Protein AF-X1SQ98-F1 (afdb_monomer_lite)

Radius of gyration: 14.74 Å; chains: 1; bounding box: 29×30×46 Å

Structure (mmCIF, N/CA/C/O backbone):
data_AF-X1SQ98-F1
#
_entry.id   AF-X1SQ98-F1
#
loop_
_atom_site.group_PDB
_atom_site.id
_atom_site.type_symbol
_atom_site.label_atom_id
_atom_site.label_alt_id
_atom_site.label_comp_id
_atom_site.label_asym_id
_atom_site.label_entity_id
_atom_site.label_seq_id
_atom_site.pdbx_PDB_ins_code
_atom_site.Cartn_x
_atom_site.Cartn_y
_atom_site.Cartn_z
_atom_site.occupancy
_atom_site.B_iso_or_equiv
_atom_site.auth_seq_id
_atom_site.auth_comp_id
_atom_site.auth_asym_id
_atom_site.auth_atom_id
_atom_site.pdbx_PDB_model_num
ATOM 1 N N . MET A 1 1 ? -9.236 9.939 -9.088 1.00 52.19 1 MET A N 1
ATOM 2 C CA . MET A 1 1 ? -8.463 10.860 -8.222 1.00 52.19 1 MET A CA 1
ATOM 3 C C . MET A 1 1 ? -6.979 10.579 -8.438 1.00 52.19 1 MET A C 1
ATOM 5 O O . MET A 1 1 ? -6.612 9.417 -8.361 1.00 52.19 1 MET A O 1
ATOM 9 N N . PRO A 1 2 ? -6.132 11.561 -8.787 1.00 53.84 2 PRO A N 1
ATOM 10 C CA . PRO A 1 2 ? -4.821 11.265 -9.376 1.00 53.84 2 PRO A CA 1
ATOM 11 C C . PRO A 1 2 ? -3.666 10.923 -8.408 1.00 53.84 2 PRO A C 1
ATOM 13 O O . PRO A 1 2 ? -2.538 10.868 -8.879 1.00 53.84 2 PRO A O 1
ATOM 16 N N . LEU A 1 3 ? -3.865 10.688 -7.099 1.00 61.72 3 LEU A N 1
ATOM 17 C CA . LEU A 1 3 ? -2.737 10.467 -6.159 1.00 61.72 3 LEU A CA 1
ATOM 18 C C . LEU A 1 3 ? -2.959 9.381 -5.081 1.00 61.72 3 LEU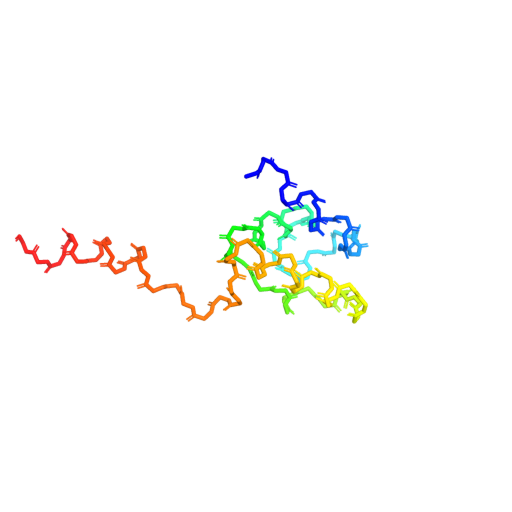 A C 1
ATOM 20 O O . LEU A 1 3 ? -2.297 9.397 -4.045 1.00 61.72 3 LEU A O 1
ATOM 24 N N . THR A 1 4 ? -3.836 8.407 -5.319 1.00 83.69 4 THR A N 1
ATOM 25 C CA . THR A 1 4 ? -4.253 7.402 -4.315 1.00 83.69 4 THR A CA 1
ATOM 26 C C . THR A 1 4 ? -3.099 6.523 -3.817 1.00 83.69 4 THR A C 1
ATOM 28 O O . THR A 1 4 ? -2.953 6.285 -2.619 1.00 83.69 4 THR A O 1
ATOM 31 N N . GLY A 1 5 ? -2.181 6.125 -4.701 1.00 89.75 5 GLY A N 1
ATOM 32 C CA . GLY A 1 5 ? -1.013 5.343 -4.292 1.00 89.75 5 GLY A CA 1
ATOM 33 C C . GLY A 1 5 ? -0.023 6.117 -3.405 1.00 89.75 5 GLY A C 1
ATOM 34 O O . GLY A 1 5 ? 0.706 5.509 -2.625 1.00 89.75 5 GLY A O 1
ATOM 35 N N . ILE A 1 6 ? -0.002 7.457 -3.454 1.00 92.69 6 ILE A N 1
ATOM 36 C CA . ILE A 1 6 ? 0.814 8.253 -2.520 1.00 92.69 6 ILE A CA 1
ATOM 37 C C . ILE A 1 6 ? 0.198 8.223 -1.116 1.00 92.69 6 ILE A C 1
ATOM 39 O O . ILE A 1 6 ? 0.930 8.206 -0.127 1.00 92.69 6 ILE A O 1
ATOM 43 N N . GLU A 1 7 ? -1.130 8.212 -1.009 1.00 92.75 7 GLU A N 1
ATOM 44 C CA . GLU A 1 7 ? -1.835 8.133 0.275 1.00 92.75 7 GLU A CA 1
ATOM 45 C C . GLU A 1 7 ? -1.602 6.781 0.947 1.00 92.75 7 GLU A C 1
ATOM 47 O O . GLU A 1 7 ? -1.202 6.744 2.110 1.00 92.75 7 GLU A O 1
ATOM 52 N N . ILE A 1 8 ? -1.691 5.693 0.179 1.00 94.81 8 ILE A N 1
ATOM 53 C CA . ILE A 1 8 ? -1.316 4.349 0.634 1.00 94.81 8 ILE A CA 1
ATOM 54 C C . ILE A 1 8 ? 0.152 4.325 1.083 1.00 94.81 8 ILE A C 1
ATOM 56 O O . ILE A 1 8 ? 0.464 3.888 2.190 1.00 94.81 8 ILE A O 1
ATOM 60 N N . PHE A 1 9 ? 1.072 4.873 0.280 1.00 95.62 9 PHE A N 1
ATOM 61 C CA . PHE A 1 9 ? 2.501 4.907 0.612 1.00 95.62 9 PHE A CA 1
ATOM 62 C C . PHE A 1 9 ? 2.808 5.631 1.932 1.00 95.62 9 PHE A C 1
ATOM 64 O O . PHE A 1 9 ? 3.750 5.261 2.636 1.00 95.62 9 PHE A O 1
ATOM 71 N N . LYS A 1 10 ? 2.028 6.656 2.301 1.00 94.56 10 LYS A N 1
ATOM 72 C CA . LYS A 1 10 ? 2.226 7.377 3.568 1.00 94.56 10 LYS A CA 1
ATOM 73 C C . LYS A 1 10 ? 2.001 6.491 4.792 1.00 94.56 10 LYS A C 1
ATOM 75 O O . LYS A 1 10 ? 2.661 6.754 5.796 1.00 94.56 10 LYS A O 1
ATOM 80 N N . LEU A 1 11 ? 1.128 5.489 4.678 1.00 95.19 11 LEU A N 1
ATOM 81 C CA . LEU A 1 11 ? 0.743 4.553 5.739 1.00 95.19 11 LEU A CA 1
ATOM 82 C C . LEU A 1 11 ? 1.587 3.269 5.753 1.00 95.19 11 LEU A C 1
ATOM 84 O O . LEU A 1 11 ? 1.530 2.500 6.705 1.00 95.19 11 LEU A O 1
ATOM 88 N N . LEU A 1 12 ? 2.386 3.028 4.713 1.00 96.19 12 LEU A N 1
ATOM 89 C CA . LEU A 1 12 ? 3.317 1.904 4.681 1.00 96.19 12 LEU A CA 1
ATOM 90 C C . LEU A 1 12 ? 4.550 2.154 5.572 1.00 96.19 12 LEU A C 1
ATOM 92 O O . LEU A 1 12 ? 4.924 3.305 5.811 1.00 96.19 12 LEU A O 1
ATOM 96 N N . PRO A 1 13 ? 5.2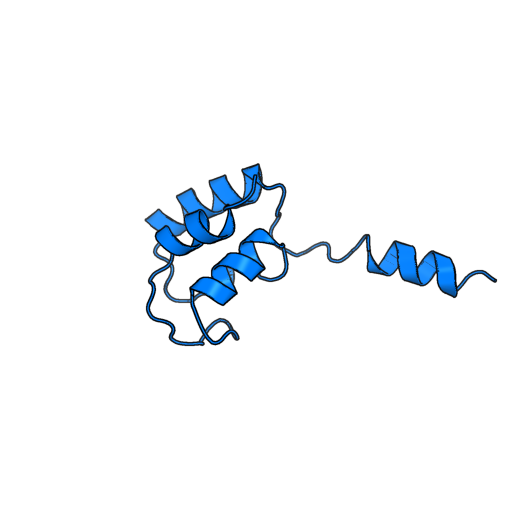59 1.089 5.993 1.00 96.62 13 PRO A N 1
ATOM 97 C CA . PRO A 1 13 ? 6.434 1.190 6.867 1.00 96.62 13 PRO A CA 1
ATOM 98 C C . PRO A 1 13 ? 7.681 1.802 6.198 1.00 96.62 13 PRO A C 1
ATOM 100 O O . PRO A 1 13 ? 8.656 2.102 6.879 1.00 96.62 13 PRO A O 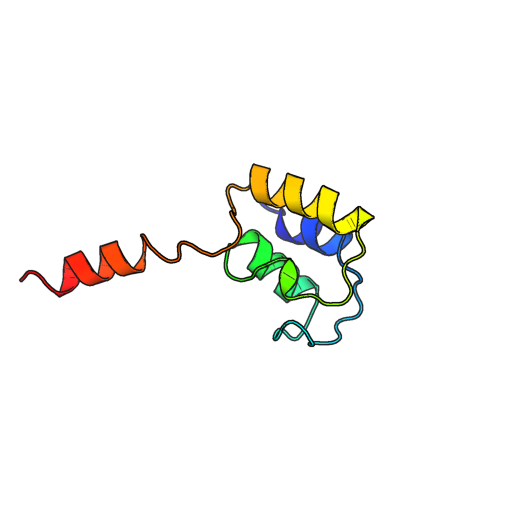1
ATOM 103 N N . LYS A 1 14 ? 7.669 2.006 4.870 1.00 96.56 14 LYS A N 1
ATOM 104 C CA . LYS A 1 14 ? 8.739 2.666 4.080 1.00 96.56 14 LYS A CA 1
ATOM 105 C C . LYS A 1 14 ? 10.133 2.039 4.224 1.00 96.56 14 LYS A C 1
ATOM 107 O O . LYS A 1 14 ? 11.137 2.701 3.977 1.00 96.56 14 LYS A O 1
ATOM 112 N N . THR A 1 15 ? 10.203 0.755 4.566 1.00 97.75 15 THR A N 1
ATOM 113 C CA . THR A 1 15 ? 11.471 0.023 4.707 1.00 97.75 15 THR A CA 1
ATOM 114 C C . THR A 1 15 ? 12.097 -0.356 3.368 1.00 97.75 15 THR A C 1
ATOM 116 O O . THR A 1 15 ? 13.301 -0.569 3.308 1.00 97.75 15 THR A O 1
ATOM 119 N N . ASN A 1 16 ? 11.298 -0.445 2.295 1.00 97.69 16 ASN A N 1
ATOM 120 C CA . ASN A 1 16 ? 11.715 -0.959 0.983 1.00 97.69 16 ASN A CA 1
ATOM 121 C C . ASN A 1 16 ? 12.412 -2.335 1.064 1.00 97.69 16 ASN A C 1
ATOM 123 O O . ASN A 1 16 ? 13.325 -2.616 0.298 1.00 97.69 16 ASN A O 1
ATOM 127 N N . CYS A 1 17 ? 11.978 -3.190 1.996 1.00 98.12 17 CYS A N 1
ATOM 128 C CA . CYS A 1 17 ? 12.582 -4.504 2.253 1.00 98.12 17 CYS A CA 1
ATOM 129 C C . CYS A 1 17 ? 12.462 -5.500 1.086 1.00 98.12 17 CYS A C 1
ATOM 131 O O . CYS A 1 17 ? 13.283 -6.402 0.967 1.00 98.12 17 CYS A O 1
ATOM 133 N N . GLY A 1 18 ? 11.441 -5.360 0.237 1.00 96.62 18 GLY A N 1
ATOM 134 C CA . GLY A 1 18 ? 11.192 -6.279 -0.876 1.00 96.62 18 GLY A CA 1
ATOM 135 C C . GLY A 1 18 ? 10.474 -7.581 -0.510 1.00 96.62 18 GLY A C 1
ATOM 136 O O . GLY A 1 18 ? 10.172 -8.366 -1.402 1.00 96.62 18 GLY A O 1
ATOM 137 N N . GLU A 1 19 ? 10.135 -7.802 0.763 1.00 97.94 19 GLU A N 1
ATOM 138 C CA . GLU A 1 19 ? 9.513 -9.054 1.235 1.00 97.94 19 GLU A CA 1
ATOM 139 C C . GLU A 1 19 ? 8.096 -9.288 0.679 1.00 97.94 19 GLU A C 1
ATOM 141 O O . GLU A 1 19 ? 7.643 -10.422 0.599 1.00 97.94 19 GLU A O 1
ATOM 146 N N . CYS A 1 20 ? 7.429 -8.228 0.211 1.00 96.88 20 CYS A N 1
ATOM 147 C CA . CYS A 1 20 ? 6.141 -8.287 -0.494 1.00 96.88 20 CYS A CA 1
ATOM 148 C C . CYS A 1 20 ? 6.269 -8.560 -2.009 1.00 96.88 20 CYS A C 1
ATOM 150 O O . CYS A 1 20 ? 5.301 -8.406 -2.749 1.00 96.88 20 CYS A O 1
ATOM 152 N N . GLY A 1 21 ? 7.464 -8.916 -2.498 1.00 96.44 21 GLY A N 1
ATOM 153 C CA . GLY A 1 21 ? 7.701 -9.278 -3.901 1.00 96.44 21 GLY A CA 1
ATOM 154 C C . GLY A 1 21 ? 7.918 -8.100 -4.859 1.00 96.44 21 GLY A C 1
ATOM 155 O O . GLY A 1 21 ? 8.054 -8.307 -6.063 1.00 96.44 21 GLY A O 1
ATOM 156 N N . VAL A 1 22 ? 7.986 -6.863 -4.353 1.00 97.69 22 VAL A N 1
ATOM 157 C CA . VAL A 1 22 ? 8.235 -5.648 -5.151 1.00 97.69 22 VAL A CA 1
ATOM 158 C C . VAL A 1 22 ? 9.348 -4.785 -4.552 1.00 97.69 22 VAL A C 1
ATOM 160 O O . VAL A 1 22 ? 9.477 -4.713 -3.333 1.00 97.69 22 VAL A O 1
ATOM 163 N N . PRO A 1 23 ? 10.148 -4.076 -5.373 1.00 97.12 23 PRO A N 1
ATOM 164 C CA . PRO A 1 23 ? 11.416 -3.486 -4.929 1.00 97.12 23 PRO A CA 1
ATOM 165 C C . PRO A 1 23 ? 11.273 -2.280 -3.991 1.00 97.12 23 PRO A C 1
ATOM 167 O O . PRO A 1 23 ? 12.245 -1.877 -3.360 1.00 97.12 23 PRO A O 1
ATOM 170 N N . THR A 1 24 ? 10.096 -1.653 -3.917 1.00 98.00 24 THR A N 1
ATOM 171 C CA . THR A 1 24 ? 9.877 -0.470 -3.074 1.00 98.00 24 THR A CA 1
ATOM 172 C C . THR A 1 24 ? 8.475 -0.462 -2.482 1.00 98.00 24 THR A C 1
ATOM 174 O O . THR A 1 24 ? 7.523 -0.950 -3.091 1.00 98.00 24 THR A O 1
ATOM 177 N N . CYS A 1 25 ? 8.320 0.177 -1.322 1.00 97.88 25 CYS A N 1
ATOM 178 C CA . CYS A 1 25 ? 7.013 0.418 -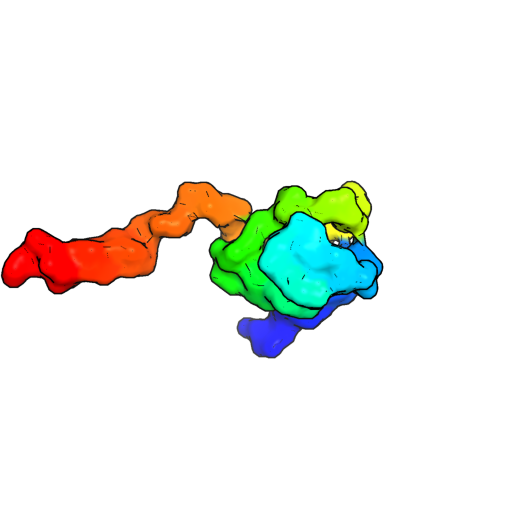0.717 1.00 97.88 25 CYS A CA 1
ATOM 179 C C . CYS A 1 25 ? 6.128 1.300 -1.610 1.00 97.88 25 CYS A C 1
ATOM 181 O O . CYS A 1 25 ? 4.913 1.154 -1.587 1.00 97.88 25 CYS A O 1
ATOM 183 N N . LEU A 1 26 ? 6.710 2.195 -2.418 1.00 96.88 26 LEU A N 1
ATOM 184 C CA . LEU A 1 26 ? 5.937 2.981 -3.381 1.00 96.88 26 LEU A CA 1
ATOM 185 C C . LEU A 1 26 ? 5.364 2.091 -4.492 1.00 96.88 26 LEU A C 1
ATOM 187 O O . LEU A 1 26 ? 4.191 2.223 -4.823 1.00 96.88 26 LEU A O 1
ATOM 191 N N . ALA A 1 27 ? 6.157 1.159 -5.030 1.00 96.62 27 ALA A N 1
ATOM 192 C CA . ALA A 1 27 ? 5.666 0.183 -6.002 1.00 96.62 27 ALA A CA 1
ATOM 193 C C . ALA A 1 27 ? 4.559 -0.695 -5.399 1.00 96.62 27 ALA A C 1
ATOM 195 O O . ALA A 1 27 ? 3.526 -0.895 -6.034 1.00 96.62 27 ALA A O 1
ATOM 196 N N . PHE A 1 28 ? 4.730 -1.139 -4.150 1.00 97.19 28 PHE A N 1
ATOM 197 C CA . PHE A 1 28 ? 3.688 -1.866 -3.423 1.00 97.19 28 PHE A CA 1
ATOM 198 C C . PHE A 1 28 ? 2.403 -1.041 -3.288 1.00 97.19 28 PHE A C 1
ATOM 200 O O . PHE A 1 28 ? 1.327 -1.526 -3.619 1.00 97.19 28 PHE A O 1
ATOM 207 N N . ALA A 1 29 ? 2.513 0.232 -2.903 1.00 96.06 29 ALA A N 1
ATOM 208 C CA . ALA A 1 29 ? 1.369 1.130 -2.788 1.00 96.06 29 ALA A CA 1
ATOM 209 C C . ALA A 1 29 ? 0.621 1.338 -4.115 1.00 96.06 29 ALA A C 1
ATOM 211 O O . ALA A 1 29 ? -0.604 1.412 -4.122 1.00 96.06 29 ALA A O 1
ATOM 212 N N . MET A 1 30 ? 1.339 1.412 -5.241 1.00 94.06 30 MET A N 1
ATOM 213 C CA . MET A 1 30 ? 0.719 1.502 -6.569 1.00 94.06 30 MET A CA 1
ATOM 214 C C . MET A 1 30 ? 0.013 0.204 -6.966 1.00 94.06 30 MET A C 1
ATOM 216 O O . MET A 1 30 ? -1.060 0.259 -7.567 1.00 94.06 30 MET A O 1
ATOM 220 N N . ASN A 1 31 ? 0.584 -0.954 -6.618 1.00 94.25 31 ASN A N 1
ATOM 221 C CA . ASN A 1 31 ? -0.056 -2.245 -6.856 1.00 94.25 31 ASN A CA 1
ATOM 222 C C . ASN A 1 31 ? -1.324 -2.401 -6.016 1.00 94.25 31 ASN A C 1
ATOM 224 O O . ASN A 1 31 ? -2.348 -2.782 -6.573 1.00 94.25 31 ASN A O 1
ATOM 228 N N . LEU A 1 32 ? -1.283 -2.020 -4.736 1.00 93.12 32 LEU A N 1
ATOM 229 C CA . LEU A 1 32 ? -2.464 -1.943 -3.874 1.00 93.12 32 LEU A CA 1
ATOM 230 C C . LE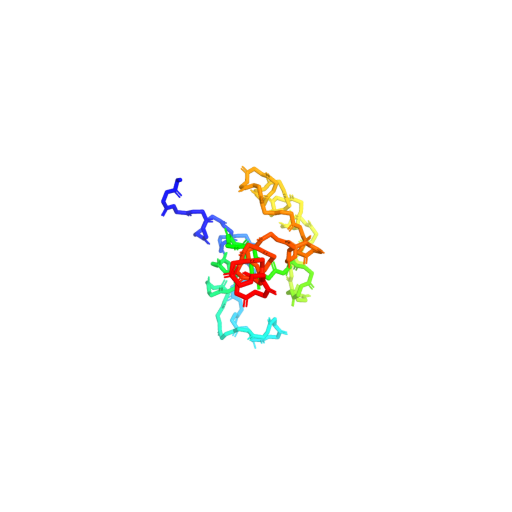U A 1 32 ? -3.526 -1.012 -4.471 1.00 93.12 32 LEU A C 1
ATOM 232 O O . LEU A 1 32 ? -4.660 -1.420 -4.649 1.00 93.12 32 LEU A O 1
ATOM 236 N N . ALA A 1 33 ? -3.161 0.207 -4.884 1.00 92.25 33 ALA A N 1
ATOM 237 C CA . ALA A 1 33 ? -4.101 1.146 -5.509 1.00 92.25 33 ALA A CA 1
ATOM 238 C C . ALA A 1 33 ? -4.714 0.640 -6.830 1.00 92.25 33 ALA A C 1
ATOM 240 O O . ALA A 1 33 ? -5.717 1.186 -7.282 1.00 92.25 33 ALA A O 1
ATOM 241 N N . SER A 1 34 ? -4.084 -0.349 -7.472 1.00 90.38 34 SER A N 1
ATOM 242 C CA . SER A 1 34 ? -4.500 -0.909 -8.762 1.00 90.38 34 SER A CA 1
ATOM 243 C C . SER A 1 34 ? -5.129 -2.303 -8.646 1.00 90.38 34 SER A C 1
ATOM 245 O O . SER A 1 34 ? -5.372 -2.915 -9.683 1.00 90.38 34 SER A O 1
ATOM 247 N N . GLY A 1 35 ? -5.302 -2.844 -7.433 1.00 89.25 35 GLY A N 1
ATOM 248 C CA . GLY A 1 35 ? -5.803 -4.212 -7.221 1.00 89.25 35 GLY A CA 1
ATOM 249 C C . GLY A 1 35 ? -4.870 -5.322 -7.695 1.00 89.25 35 GLY A C 1
ATOM 250 O O . GLY A 1 35 ? -5.313 -6.418 -8.009 1.00 89.25 35 GLY A O 1
ATOM 251 N N . LYS A 1 36 ? -3.567 -5.043 -7.782 1.00 90.56 36 LYS A N 1
ATOM 252 C CA . LYS A 1 36 ? -2.534 -5.995 -8.232 1.00 90.56 36 LYS A CA 1
ATOM 253 C C . LYS A 1 36 ? -1.756 -6.633 -7.079 1.00 90.56 36 LYS A C 1
ATOM 255 O O . LYS A 1 36 ? -0.780 -7.337 -7.326 1.00 90.56 36 LYS A O 1
ATOM 260 N N . ALA A 1 37 ? -2.110 -6.310 -5.839 1.00 92.31 37 ALA A N 1
ATOM 261 C CA . ALA A 1 37 ? -1.512 -6.863 -4.633 1.00 92.31 37 ALA A CA 1
ATOM 262 C C . ALA A 1 37 ? -2.518 -6.805 -3.481 1.00 92.31 37 ALA A C 1
ATOM 264 O O . ALA A 1 37 ? -3.374 -5.922 -3.458 1.00 92.31 37 ALA A O 1
ATOM 265 N N . GLU A 1 38 ? -2.344 -7.693 -2.507 1.00 92.62 38 GLU A N 1
ATOM 266 C CA . GLU A 1 38 ? -3.096 -7.701 -1.251 1.00 92.62 38 GLU A CA 1
ATOM 267 C C . GLU A 1 38 ? -2.295 -7.019 -0.149 1.00 92.62 38 GLU A C 1
ATOM 269 O O . GLU A 1 38 ? -1.062 -7.102 -0.106 1.00 92.62 38 GLU A O 1
ATOM 274 N N . LEU A 1 39 ? -2.989 -6.369 0.788 1.00 93.56 39 LEU A N 1
ATOM 275 C CA . LEU A 1 39 ? -2.340 -5.719 1.929 1.00 93.56 39 LEU A CA 1
ATOM 276 C C . LEU A 1 39 ? -1.613 -6.737 2.825 1.00 93.56 39 LEU A C 1
ATOM 278 O O . LEU A 1 39 ? -0.575 -6.420 3.413 1.00 93.56 39 LEU A O 1
ATOM 282 N N . SER A 1 40 ? -2.131 -7.967 2.869 1.00 94.38 40 SER A N 1
ATOM 283 C CA . SER A 1 40 ? -1.574 -9.123 3.579 1.00 94.38 40 SER A CA 1
ATOM 284 C C . SER A 1 40 ? -0.140 -9.471 3.148 1.00 94.38 40 SER A C 1
ATOM 286 O O . SER A 1 40 ? 0.624 -10.010 3.948 1.00 94.38 40 SER A O 1
ATOM 288 N N . ALA A 1 41 ? 0.264 -9.104 1.925 1.00 95.88 41 ALA A N 1
ATOM 289 C CA . ALA A 1 41 ? 1.583 -9.416 1.381 1.00 95.88 41 ALA A CA 1
ATOM 290 C C . ALA A 1 41 ? 2.731 -8.637 2.047 1.00 95.88 41 ALA A C 1
ATOM 292 O O . ALA A 1 41 ? 3.891 -9.016 1.894 1.00 95.88 41 ALA A O 1
ATOM 293 N N . CYS A 1 42 ? 2.455 -7.542 2.767 1.00 97.38 42 CYS A N 1
ATOM 294 C CA . CYS A 1 42 ? 3.494 -6.791 3.469 1.00 97.38 42 CYS A CA 1
ATOM 295 C C . CYS A 1 42 ? 3.577 -7.203 4.953 1.00 97.38 42 CYS A C 1
ATOM 297 O O . CYS A 1 42 ? 2.703 -6.832 5.741 1.00 97.38 42 CYS A O 1
ATOM 299 N N . PRO A 1 43 ? 4.659 -7.884 5.385 1.00 96.38 43 PRO A N 1
ATOM 300 C CA . PRO A 1 43 ? 4.765 -8.442 6.739 1.00 96.38 43 PRO A CA 1
ATOM 301 C C . PRO A 1 43 ? 5.015 -7.394 7.833 1.00 96.38 43 PRO A C 1
ATOM 303 O O . PRO A 1 43 ? 5.007 -7.714 9.019 1.00 96.38 43 PRO A O 1
ATOM 306 N N . HIS A 1 44 ? 5.258 -6.137 7.455 1.00 96.56 44 HIS A N 1
ATOM 307 C CA . HIS A 1 44 ? 5.651 -5.069 8.377 1.00 96.56 44 HIS A CA 1
ATOM 308 C C . HIS A 1 44 ? 4.574 -3.997 8.583 1.00 96.56 44 HIS A C 1
ATOM 310 O O . HIS A 1 44 ? 4.843 -2.983 9.230 1.00 96.56 44 HIS A O 1
ATOM 316 N N . VAL A 1 45 ? 3.375 -4.162 8.015 1.00 94.69 45 VAL A N 1
ATOM 317 C CA . VAL A 1 45 ? 2.279 -3.209 8.241 1.00 94.69 45 VAL A CA 1
ATOM 318 C C . VAL A 1 45 ? 1.762 -3.377 9.668 1.00 94.69 45 VAL A C 1
ATOM 320 O O . VAL A 1 45 ? 1.423 -4.482 10.088 1.00 94.69 45 VAL A O 1
ATOM 323 N N . THR A 1 46 ? 1.697 -2.274 10.412 1.00 91.31 46 THR A N 1
ATOM 324 C CA . THR A 1 46 ? 1.153 -2.261 11.774 1.00 91.31 46 THR A CA 1
ATOM 325 C C . THR A 1 46 ? -0.368 -2.375 11.752 1.00 91.31 46 THR A C 1
ATOM 327 O O . THR A 1 46 ? -1.000 -1.889 10.817 1.00 91.31 46 THR A O 1
ATOM 330 N N . GLU A 1 47 ? -0.970 -2.950 12.795 1.00 90.50 47 GLU A N 1
ATOM 331 C CA . GLU A 1 47 ? -2.436 -3.064 12.905 1.00 90.50 47 GLU A CA 1
ATOM 332 C C . GLU A 1 47 ? -3.142 -1.706 12.747 1.00 90.50 47 GLU A C 1
ATOM 334 O O . GLU A 1 47 ? -4.080 -1.587 11.966 1.00 90.50 47 GLU A O 1
ATOM 339 N N . GLU A 1 48 ? -2.608 -0.642 13.359 1.00 89.75 48 GLU A N 1
ATOM 340 C CA . GLU A 1 48 ? -3.140 0.723 13.201 1.00 89.75 48 GLU A CA 1
ATOM 341 C C . GLU A 1 48 ? -3.139 1.203 11.736 1.00 89.75 48 GLU A C 1
ATOM 343 O O . GLU A 1 48 ? -4.036 1.922 11.294 1.00 89.75 48 GLU A O 1
ATOM 348 N N . SER A 1 49 ? -2.119 0.823 10.961 1.00 92.31 49 SER A N 1
ATOM 349 C CA . SER A 1 49 ? -2.040 1.200 9.548 1.00 92.31 49 SER A CA 1
ATOM 350 C C . SER A 1 49 ? -2.927 0.311 8.684 1.00 92.31 49 SER A C 1
ATOM 352 O O . SER A 1 49 ? -3.420 0.784 7.663 1.00 92.31 49 SER A O 1
ATOM 354 N N . LYS A 1 50 ? -3.160 -0.947 9.087 1.00 91.75 50 LYS A N 1
ATOM 355 C CA . LYS A 1 50 ? -4.030 -1.878 8.360 1.00 91.75 50 LYS A CA 1
ATOM 356 C C . LYS A 1 50 ? -5.463 -1.375 8.297 1.00 91.75 50 LYS A C 1
ATOM 358 O O . LYS A 1 50 ? -6.030 -1.382 7.213 1.00 91.75 50 LYS A O 1
ATOM 363 N N . GLU A 1 51 ? -6.014 -0.890 9.408 1.00 91.31 51 GLU A N 1
ATOM 364 C CA . GLU A 1 51 ? -7.384 -0.355 9.450 1.00 91.31 51 GLU A CA 1
ATOM 365 C C . GLU A 1 51 ? -7.553 0.820 8.475 1.00 91.31 51 GLU A C 1
ATOM 367 O O . GLU A 1 51 ? -8.418 0.798 7.601 1.00 91.31 51 GLU A O 1
ATOM 372 N N . LYS A 1 52 ? -6.645 1.802 8.539 1.00 92.25 52 LYS A N 1
ATOM 373 C CA . LYS A 1 52 ? -6.653 2.976 7.647 1.00 92.25 52 LYS A CA 1
ATOM 374 C C . LYS A 1 52 ? -6.458 2.593 6.180 1.00 92.25 52 LYS A C 1
ATOM 376 O O . LYS A 1 52 ? -7.075 3.179 5.295 1.00 92.25 52 LYS A O 1
ATOM 381 N N . LEU A 1 53 ? -5.579 1.630 5.908 1.00 92.56 53 LEU A N 1
ATOM 382 C CA . LEU A 1 53 ? -5.344 1.133 4.555 1.00 92.56 53 LEU A CA 1
ATOM 383 C C . LEU A 1 53 ? -6.567 0.386 4.017 1.00 92.56 53 LEU A C 1
ATOM 385 O O . LEU A 1 53 ? -6.932 0.618 2.871 1.00 92.56 53 LEU A O 1
ATOM 389 N N . ALA A 1 54 ? -7.226 -0.440 4.831 1.00 90.25 54 ALA A N 1
ATOM 390 C CA . ALA A 1 54 ? -8.447 -1.140 4.446 1.00 90.25 54 ALA A CA 1
ATOM 391 C C . ALA A 1 54 ? -9.573 -0.157 4.091 1.00 90.25 54 ALA A C 1
ATOM 393 O O . ALA A 1 54 ? -10.194 -0.300 3.043 1.00 90.25 54 ALA A O 1
ATOM 394 N N . GLU A 1 55 ? -9.783 0.889 4.896 1.00 90.44 55 GLU A N 1
ATOM 395 C CA . GLU A 1 55 ? -10.760 1.942 4.587 1.00 90.44 55 GLU A CA 1
ATOM 396 C C . GLU A 1 55 ? -10.474 2.626 3.242 1.00 90.44 55 GLU A C 1
ATOM 398 O O . GLU A 1 55 ? -11.386 2.815 2.435 1.00 90.44 55 GLU A O 1
ATOM 403 N N . ILE A 1 56 ? -9.208 2.966 2.975 1.00 90.38 56 ILE A N 1
ATOM 404 C CA . ILE A 1 56 ? -8.801 3.581 1.705 1.00 90.38 56 ILE A CA 1
ATOM 405 C C . ILE A 1 56 ? -9.045 2.619 0.540 1.00 90.38 56 ILE A C 1
ATOM 407 O O . ILE A 1 56 ? -9.602 3.024 -0.475 1.00 90.38 56 ILE A O 1
ATOM 411 N N . LEU A 1 57 ? -8.653 1.352 0.664 1.00 88.00 57 LEU A N 1
ATOM 412 C CA . LEU A 1 57 ? -8.817 0.361 -0.403 1.00 88.00 57 LEU A CA 1
ATOM 413 C C . LEU A 1 57 ? -10.296 0.121 -0.736 1.00 88.00 57 LEU A C 1
ATOM 415 O O . LEU A 1 57 ? -10.661 0.117 -1.912 1.00 88.00 57 LEU A O 1
ATOM 419 N N . VAL A 1 58 ? -11.163 0.068 0.281 1.00 87.25 58 VAL A N 1
ATOM 420 C CA . VAL A 1 58 ? -12.623 -0.005 0.108 1.00 87.25 58 VAL A CA 1
ATOM 421 C C . VAL A 1 58 ? -13.164 1.226 -0.627 1.00 87.25 58 VAL A C 1
ATOM 423 O O . VAL A 1 58 ? -13.948 1.087 -1.562 1.00 87.25 58 VAL A O 1
ATOM 426 N N . GLN A 1 59 ? -12.724 2.438 -0.271 1.00 86.56 59 GLN A N 1
ATOM 427 C CA . GLN A 1 59 ? -13.142 3.668 -0.965 1.00 86.56 59 GLN A CA 1
ATOM 428 C C . GLN A 1 59 ? -12.719 3.704 -2.439 1.00 86.56 59 GLN A C 1
ATOM 430 O O . GLN A 1 59 ? -13.367 4.364 -3.254 1.00 86.56 59 GLN A O 1
ATOM 435 N N . LEU A 1 60 ? -11.632 3.012 -2.781 1.00 81.56 60 LEU A N 1
ATOM 436 C CA . LEU A 1 60 ? -11.129 2.899 -4.147 1.00 81.56 60 LEU A CA 1
ATOM 437 C C . LEU A 1 60 ? -11.808 1.786 -4.953 1.00 81.56 60 LEU A C 1
ATOM 439 O O . LEU A 1 60 ? -11.575 1.712 -6.158 1.00 81.56 60 LEU A O 1
ATOM 443 N N . GLY A 1 61 ? -12.638 0.950 -4.320 1.00 80.19 61 GLY A N 1
ATOM 444 C CA . GLY A 1 61 ? -13.212 -0.238 -4.951 1.00 80.19 61 GLY A CA 1
ATOM 445 C C . GLY A 1 61 ? -12.161 -1.306 -5.254 1.00 80.19 61 GLY A C 1
ATOM 446 O O . GLY A 1 61 ? -12.305 -2.049 -6.219 1.00 80.19 61 GLY A O 1
ATOM 447 N N . VAL A 1 62 ? -11.076 -1.341 -4.474 1.00 70.81 62 VAL A N 1
ATOM 448 C CA . VAL A 1 62 ? -10.053 -2.381 -4.559 1.00 70.81 62 VAL A CA 1
ATOM 449 C C . VAL A 1 62 ? -10.290 -3.364 -3.421 1.00 70.81 62 VAL A C 1
ATOM 451 O O . VAL A 1 62 ? -9.777 -3.194 -2.317 1.00 70.81 62 VAL A O 1
ATOM 454 N N . GLU A 1 63 ? -11.129 -4.360 -3.672 1.00 57.28 63 GLU A N 1
ATOM 455 C CA . GLU A 1 63 ? -11.333 -5.468 -2.742 1.00 57.28 63 GLU A CA 1
ATOM 456 C C . GLU A 1 63 ? -10.134 -6.434 -2.827 1.00 57.28 63 GLU A C 1
ATOM 458 O O . GLU A 1 63 ? -9.552 -6.622 -3.899 1.00 57.28 63 GLU A O 1
ATOM 463 N N . ASP A 1 64 ? -9.720 -6.976 -1.673 1.00 49.34 64 ASP A N 1
ATOM 464 C CA . ASP A 1 64 ? -8.636 -7.961 -1.522 1.00 49.34 64 ASP A CA 1
ATOM 465 C C . ASP A 1 64 ? -8.815 -9.063 -2.588 1.00 49.34 64 ASP A C 1
ATOM 467 O O . ASP A 1 64 ? -9.910 -9.604 -2.743 1.00 49.34 64 ASP A O 1
ATOM 471 N N . SER A 1 65 ? -7.783 -9.289 -3.401 1.00 48.50 65 SER A N 1
ATOM 472 C CA . SER A 1 65 ? -7.826 -9.739 -4.803 1.00 48.50 65 SER A CA 1
ATOM 473 C C . SER A 1 65 ? -8.273 -11.187 -5.078 1.00 48.50 65 SER A C 1
ATOM 475 O O . SER A 1 65 ? -7.673 -11.888 -5.894 1.00 48.50 65 SER A O 1
ATOM 477 N N . ALA A 1 66 ? -9.372 -11.636 -4.479 1.00 44.19 66 ALA A N 1
ATOM 478 C CA . ALA A 1 66 ? -9.981 -12.927 -4.786 1.00 44.19 66 ALA A CA 1
ATOM 479 C C . ALA A 1 66 ? -10.743 -12.961 -6.129 1.00 44.19 66 ALA A C 1
ATOM 481 O O . ALA A 1 66 ? -11.094 -14.049 -6.577 1.00 44.19 66 ALA A O 1
ATOM 482 N N . ASP A 1 67 ? -10.954 -11.826 -6.808 1.00 41.72 67 ASP A N 1
ATOM 483 C CA . ASP A 1 67 ? -11.673 -11.776 -8.090 1.00 41.72 67 ASP A CA 1
ATOM 484 C C . ASP A 1 67 ? -10.841 -11.123 -9.208 1.00 41.72 67 ASP A C 1
ATOM 486 O O . ASP A 1 67 ? -11.117 -10.036 -9.716 1.00 41.72 67 ASP A O 1
ATOM 490 N N . MET A 1 68 ? -9.806 -11.832 -9.670 1.00 45.44 68 MET A N 1
ATOM 491 C CA . MET A 1 68 ? -9.238 -11.610 -11.008 1.00 45.44 68 MET A CA 1
ATOM 492 C C . MET A 1 68 ? -10.170 -12.224 -12.075 1.00 45.44 68 MET A C 1
ATOM 494 O O . MET A 1 68 ? -9.769 -13.096 -12.839 1.00 45.44 68 MET A O 1
ATOM 498 N N . GLY A 1 69 ? -11.444 -11.814 -12.074 1.00 46.62 69 GLY A N 1
ATOM 499 C CA . GLY A 1 69 ? -12.541 -12.547 -12.716 1.00 46.62 69 GLY A CA 1
ATOM 500 C C . GLY A 1 69 ? -13.226 -11.880 -13.911 1.00 46.62 69 GLY A C 1
ATOM 501 O O . GLY A 1 69 ? -13.991 -12.552 -14.592 1.00 46.62 69 GLY A O 1
ATOM 502 N N . GLU A 1 70 ? -12.974 -10.604 -14.227 1.00 50.72 70 GLU A N 1
ATOM 503 C CA . GLU A 1 70 ? -13.744 -9.938 -15.301 1.00 50.72 70 GLU A CA 1
ATOM 504 C C . GLU A 1 70 ? -12.918 -9.552 -16.533 1.00 50.72 70 GLU A C 1
ATOM 506 O O . GLU A 1 70 ? -13.395 -9.693 -17.659 1.00 50.72 70 GLU A O 1
ATOM 511 N N . ILE A 1 71 ? -11.654 -9.143 -16.375 1.00 55.16 71 ILE A N 1
ATOM 512 C CA . ILE A 1 71 ? -10.854 -8.666 -17.519 1.00 55.16 71 ILE A CA 1
ATOM 513 C C . ILE A 1 71 ? -10.321 -9.840 -18.362 1.00 55.16 71 ILE A C 1
ATOM 515 O O . ILE A 1 71 ? -10.365 -9.768 -19.592 1.00 55.16 71 ILE A O 1
ATOM 519 N N . GLU A 1 72 ? -9.903 -10.953 -17.740 1.00 51.00 72 GLU A N 1
ATOM 520 C CA . GLU A 1 72 ? -9.580 -12.185 -18.483 1.00 51.00 72 GLU A CA 1
ATOM 521 C C . GLU A 1 72 ? -10.830 -12.875 -19.034 1.00 51.00 72 GLU A C 1
ATOM 523 O O . GLU A 1 72 ? -10.770 -13.403 -20.138 1.00 51.00 72 GLU A O 1
ATOM 528 N N . ALA A 1 73 ? -11.979 -12.825 -18.348 1.00 52.66 73 ALA A N 1
ATOM 529 C CA . ALA A 1 73 ? -13.224 -13.387 -18.875 1.00 52.66 73 ALA A CA 1
ATOM 530 C C . ALA A 1 73 ? -13.707 -12.629 -20.120 1.00 52.66 73 ALA A C 1
ATOM 532 O O . ALA A 1 73 ? -14.152 -13.248 -21.087 1.00 52.66 73 ALA A O 1
ATOM 533 N N . PHE A 1 74 ? -13.559 -11.299 -20.139 1.00 55.44 74 PHE A N 1
ATOM 534 C CA . PHE A 1 74 ? -13.891 -10.488 -21.308 1.00 55.44 74 PHE A CA 1
ATOM 535 C C . PHE A 1 74 ? -12.964 -10.807 -22.488 1.00 55.44 74 PHE A C 1
ATOM 537 O O . PHE A 1 74 ? -13.440 -11.011 -23.603 1.00 55.44 74 PHE A O 1
ATOM 544 N N . PHE A 1 75 ? -11.655 -10.932 -22.243 1.00 59.59 75 PHE A N 1
ATOM 545 C CA . PHE A 1 75 ? -10.691 -11.302 -23.283 1.00 59.59 75 PHE A CA 1
ATOM 546 C C . PHE A 1 75 ? -10.865 -12.756 -23.755 1.00 59.59 75 PHE A C 1
ATOM 548 O O . PHE A 1 75 ? -10.856 -13.013 -24.954 1.00 59.59 75 PHE A O 1
ATOM 555 N N . TYR A 1 76 ? -11.092 -13.710 -22.851 1.00 55.59 76 TYR A N 1
ATOM 556 C CA . TYR A 1 76 ? -11.307 -15.117 -23.194 1.00 55.59 76 TYR A CA 1
ATOM 557 C C . TYR A 1 76 ? -12.621 -15.312 -23.957 1.00 55.59 76 TYR A C 1
ATOM 559 O O . TYR A 1 76 ? -12.634 -16.015 -24.965 1.00 55.59 76 TYR A O 1
ATOM 567 N N . SER A 1 77 ? -13.707 -14.642 -23.556 1.00 57.53 77 SER A N 1
ATOM 568 C CA . SER A 1 77 ? -14.991 -14.671 -24.274 1.00 57.53 77 SER A CA 1
ATOM 569 C C . SER A 1 77 ? -14.869 -14.112 -25.699 1.00 57.53 77 SER A C 1
ATOM 571 O O . SER A 1 77 ? -15.386 -14.719 -26.634 1.00 57.53 77 SER A O 1
ATOM 573 N N . LEU A 1 78 ? -14.101 -13.030 -25.889 1.00 60.56 78 LEU A N 1
ATOM 574 C CA . LEU A 1 78 ? -13.823 -12.441 -27.208 1.00 60.56 78 LEU A CA 1
ATOM 575 C C . LEU A 1 78 ? -12.914 -13.296 -28.109 1.00 60.56 78 LEU A C 1
ATOM 577 O O . LEU A 1 78 ? -12.909 -13.077 -29.316 1.00 60.56 78 LEU A O 1
ATOM 581 N N . PHE A 1 79 ? -12.146 -14.241 -27.554 1.00 60.34 79 PHE A N 1
ATOM 582 C CA . PHE A 1 79 ? -11.191 -15.062 -28.314 1.00 60.34 79 PHE A CA 1
ATOM 583 C C . PHE A 1 79 ? -11.547 -16.559 -28.407 1.00 60.34 79 PHE A C 1
ATOM 585 O O . PHE A 1 79 ? -10.922 -17.264 -29.198 1.00 60.34 79 PHE A O 1
ATOM 592 N N . THR A 1 80 ? -12.522 -17.074 -27.643 1.00 59.38 80 THR A N 1
ATOM 593 C CA . THR A 1 80 ? -12.875 -18.517 -27.631 1.00 59.38 80 THR A CA 1
ATOM 594 C C . THR A 1 80 ? -14.252 -18.878 -28.167 1.00 59.38 80 THR A C 1
ATOM 596 O O . THR A 1 80 ? -14.535 -20.065 -28.334 1.00 59.38 80 THR A O 1
ATOM 599 N N . HIS A 1 81 ? -15.079 -17.896 -28.518 1.00 52.00 81 HIS A N 1
ATOM 600 C CA . HIS A 1 81 ? -16.235 -18.130 -29.377 1.00 52.00 81 HIS A CA 1
ATOM 601 C C . HIS A 1 81 ? -15.992 -17.377 -30.696 1.00 52.00 81 HIS A C 1
ATOM 603 O O . HIS A 1 81 ? -15.738 -16.177 -30.637 1.00 52.00 81 HIS A O 1
ATOM 609 N N . PRO A 1 82 ? -15.949 -18.087 -31.841 1.00 50.12 82 PRO A N 1
ATOM 610 C CA . PRO A 1 82 ? -15.447 -17.570 -33.118 1.00 50.12 82 PRO A CA 1
ATOM 611 C C . PRO A 1 82 ? -16.245 -16.390 -33.679 1.00 50.12 82 PRO A C 1
ATOM 613 O O . PRO A 1 82 ? -17.463 -16.303 -33.398 1.00 50.12 82 PRO A O 1
#

InterPro domains:
  IPR007202 4Fe-4S domain [PF04060] (12-44)
  IPR007202 4Fe-4S domain [PS51656] (1-59)
  IPR011005 Dihydropteroate synthase-like superfamily [G3DSA:3.20.20.20] (1-78)
  IPR051069 Acetyl-CoA decarbonylase/synthase complex subunit [PTHR36214] (4-73)

Secondary structure (DSSP, 8-state):
-TTHHHHHHHHS------TTSSS-HHHHHHHHHTTSS-GGG-TT--HHHHHHHHHHHHHTT---SS---SHHHHHHHHHH--

Organism: NCBI:txid412755

Foldseek 3Di:
D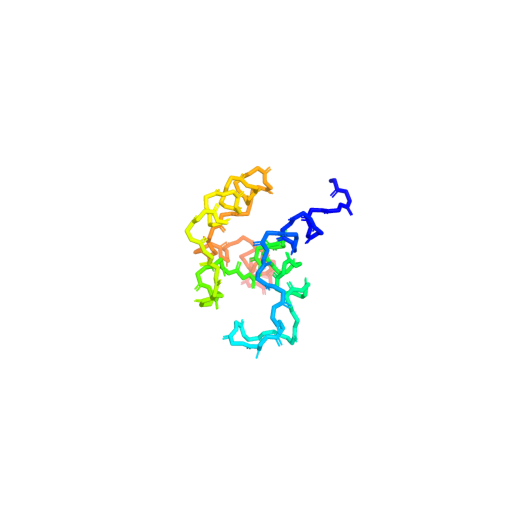PCLLVVLLVQDPFPLPCQLVDRTSSVVSVCLLVLNGAPVSDPPRDPVSVVVSVVSSVVSVNDGNPPPDDPVVVVCVVPVPD

pLDDT: mean 81.74, std 18.61, range [41.72, 98.12]

Sequence (82 aa):
MPLTGIEIFKLLPKTNCGECGVPTCLAFAMNLASGKAELSACPHVTEESKEKLAEILVQLGVEDSADMGEIEAFFYSLFTHP